Protein AF-A0A0S1XBX6-F1 (afdb_monomer_lite)

pLDDT: mean 92.02, std 10.15, range [41.22, 98.0]

Secondary structure (DSSP, 8-state):
-PPP--THHHHHHHHHHHHHHT--HHHHHHHHHHHHTT-PPP-S-HHHHHHHHHHHHTT-

Sequence (60 aa):
MITIEENRKYLRRAFELSVESGTAIYGALFIAQAQKLNATLVTCDKKQGRIAKKWFSNQT

Radius of gyration: 11.03 Å; chains: 1; bounding box: 29×31×22 Å

InterPro domains:
  IPR002716 PIN domain [PF01850] (7-54)
  IPR029060 PIN-like domain superfamily [SSF88723] (4-54)
  IPR044153 VapC3-like, PIN domain [cd09873] (2-54)
  IPR051619 Type II TA system ribonuclease PINc/VapC [PTHR35901] (2-54)

Structure (mmCIF, N/CA/C/O backbone):
data_AF-A0A0S1XBX6-F1
#
_entry.id   AF-A0A0S1XBX6-F1
#
loop_
_atom_site.group_PDB
_atom_site.id
_atom_site.type_symbol
_atom_site.label_atom_id
_atom_site.label_alt_id
_atom_site.label_comp_id
_atom_site.label_asym_id
_atom_site.label_entity_id
_atom_site.label_seq_id
_atom_site.pdbx_PDB_ins_code
_atom_site.Cartn_x
_atom_site.Cartn_y
_atom_site.Cartn_z
_atom_site.occupancy
_atom_site.B_iso_or_equiv
_atom_site.auth_seq_id
_atom_site.auth_comp_id
_atom_site.auth_asym_id
_atom_site.auth_atom_id
_atom_site.pdbx_PDB_model_num
ATOM 1 N N . MET A 1 1 ? 8.090 -18.758 -7.921 1.00 76.75 1 MET A N 1
ATOM 2 C CA . MET A 1 1 ? 8.954 -17.708 -8.504 1.00 76.75 1 MET A CA 1
ATOM 3 C C . MET A 1 1 ? 8.537 -16.379 -7.894 1.00 76.75 1 MET A C 1
ATOM 5 O O . MET A 1 1 ? 7.340 -16.141 -7.817 1.00 76.75 1 MET A O 1
ATOM 9 N N . ILE A 1 2 ? 9.478 -15.576 -7.394 1.00 86.06 2 ILE A N 1
ATOM 10 C CA . ILE A 1 2 ? 9.193 -14.245 -6.834 1.00 86.06 2 ILE A CA 1
ATOM 11 C C . ILE A 1 2 ? 9.511 -13.213 -7.915 1.00 86.06 2 ILE A C 1
ATOM 13 O O . ILE A 1 2 ? 10.612 -13.229 -8.462 1.00 86.06 2 ILE A O 1
ATOM 17 N N . THR A 1 3 ? 8.558 -12.333 -8.211 1.00 90.56 3 THR A N 1
ATOM 18 C CA . THR A 1 3 ? 8.738 -11.222 -9.152 1.00 90.56 3 THR A CA 1
ATOM 19 C C . THR A 1 3 ? 8.979 -9.942 -8.367 1.00 90.56 3 THR A C 1
ATOM 21 O O . THR A 1 3 ? 8.173 -9.584 -7.510 1.00 90.56 3 THR A O 1
ATOM 24 N N . ILE A 1 4 ? 10.077 -9.247 -8.661 1.00 92.50 4 ILE A N 1
ATOM 25 C CA . ILE A 1 4 ? 10.352 -7.917 -8.114 1.00 92.50 4 ILE A CA 1
ATOM 26 C C . ILE A 1 4 ? 9.935 -6.886 -9.159 1.00 92.50 4 ILE A C 1
ATOM 28 O O . ILE A 1 4 ? 10.346 -6.962 -10.315 1.00 92.50 4 ILE A O 1
ATOM 32 N N . GLU A 1 5 ? 9.112 -5.925 -8.750 1.00 92.31 5 GLU A N 1
ATOM 33 C CA . GLU A 1 5 ? 8.645 -4.846 -9.613 1.00 92.31 5 GLU A CA 1
ATOM 34 C C . GLU A 1 5 ? 9.244 -3.497 -9.225 1.00 92.31 5 GLU A C 1
ATOM 36 O O . GLU A 1 5 ? 9.500 -3.217 -8.056 1.00 92.3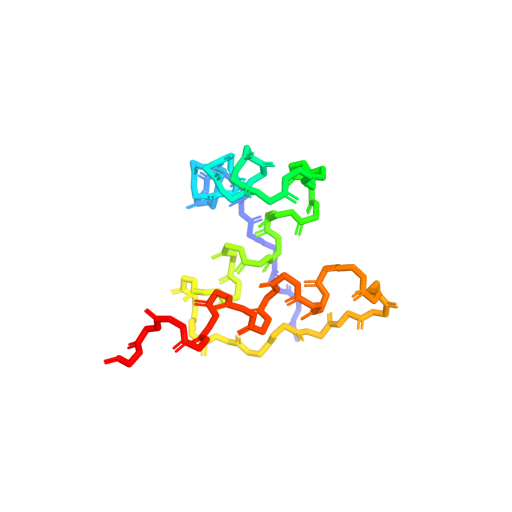1 5 GLU A O 1
ATOM 41 N N . GLU A 1 6 ? 9.413 -2.622 -10.214 1.00 95.50 6 GLU A N 1
ATOM 42 C CA . GLU A 1 6 ? 9.836 -1.251 -9.964 1.00 95.50 6 GLU A CA 1
ATOM 43 C C . GLU A 1 6 ? 8.741 -0.417 -9.289 1.00 95.50 6 GLU A C 1
ATOM 45 O O . GLU A 1 6 ? 7.640 -0.238 -9.817 1.00 95.50 6 GLU A O 1
ATOM 50 N N . ASN A 1 7 ? 9.103 0.225 -8.179 1.00 94.88 7 ASN A N 1
ATOM 51 C CA . ASN A 1 7 ? 8.215 1.110 -7.420 1.00 94.88 7 ASN A CA 1
ATOM 52 C C . ASN A 1 7 ? 7.691 2.301 -8.242 1.00 94.88 7 ASN A C 1
ATOM 54 O O . ASN A 1 7 ? 6.605 2.816 -7.967 1.00 94.88 7 ASN A O 1
ATOM 58 N N . ARG A 1 8 ? 8.440 2.742 -9.266 1.00 96.44 8 ARG A N 1
ATOM 59 C CA . ARG A 1 8 ? 8.098 3.906 -10.104 1.00 96.44 8 ARG A CA 1
ATOM 60 C C . ARG A 1 8 ? 6.708 3.800 -10.728 1.00 96.44 8 ARG A C 1
ATOM 62 O O . ARG A 1 8 ? 6.028 4.816 -10.840 1.00 96.44 8 ARG A O 1
ATOM 69 N N . LYS A 1 9 ? 6.259 2.582 -11.043 1.00 96.62 9 LYS A N 1
ATOM 70 C CA . LYS A 1 9 ? 4.926 2.302 -11.599 1.00 96.62 9 LYS A CA 1
ATOM 71 C C . LYS A 1 9 ? 3.779 2.741 -10.682 1.00 96.62 9 LYS A C 1
ATOM 73 O O . LYS A 1 9 ? 2.689 3.033 -11.166 1.00 96.62 9 LYS A O 1
ATOM 78 N N . TYR A 1 10 ? 4.025 2.790 -9.3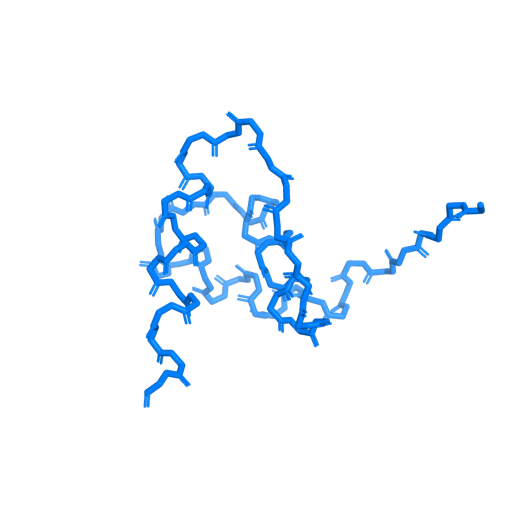73 1.00 97.31 10 TYR A N 1
ATOM 79 C CA . TYR A 1 10 ? 3.002 3.001 -8.347 1.00 97.31 10 TYR A CA 1
ATOM 80 C C . TYR A 1 10 ? 3.191 4.312 -7.572 1.00 97.31 10 TYR A C 1
ATOM 82 O O . TYR A 1 10 ? 2.264 4.766 -6.904 1.00 97.31 10 TYR A O 1
ATOM 90 N N . LEU A 1 11 ? 4.363 4.949 -7.683 1.00 97.25 11 LEU A N 1
ATOM 91 C CA . LEU A 1 11 ? 4.762 6.094 -6.859 1.00 97.25 11 LEU A CA 1
ATOM 92 C C . LEU A 1 11 ? 3.794 7.278 -6.917 1.00 97.25 11 LEU A C 1
ATOM 94 O O . LEU A 1 11 ? 3.497 7.854 -5.875 1.00 97.25 11 LEU A O 1
ATOM 98 N N . ARG A 1 12 ? 3.273 7.632 -8.099 1.00 97.81 12 ARG A N 1
ATOM 99 C CA . ARG A 1 12 ? 2.331 8.757 -8.220 1.00 97.81 12 ARG A CA 1
ATOM 100 C C . ARG A 1 12 ? 1.060 8.507 -7.410 1.00 97.81 12 ARG A C 1
ATOM 102 O O . ARG A 1 12 ? 0.693 9.327 -6.576 1.00 97.81 12 ARG A O 1
ATOM 109 N N . ARG A 1 13 ? 0.430 7.347 -7.610 1.00 96.62 13 ARG A N 1
ATOM 110 C CA . ARG A 1 13 ? -0.792 6.988 -6.884 1.00 96.62 13 ARG A CA 1
ATOM 111 C C . ARG A 1 13 ? -0.528 6.807 -5.388 1.00 96.62 13 ARG A C 1
ATOM 113 O O . ARG A 1 13 ? -1.347 7.201 -4.566 1.00 96.62 13 ARG A O 1
ATOM 120 N N . ALA A 1 14 ? 0.629 6.254 -5.030 1.00 97.50 14 ALA A N 1
ATOM 121 C CA . ALA A 1 14 ? 1.056 6.134 -3.641 1.00 97.50 14 ALA A CA 1
ATOM 122 C C . ALA A 1 14 ? 1.215 7.504 -2.970 1.00 97.50 14 ALA A C 1
ATOM 124 O O . ALA A 1 14 ? 0.817 7.672 -1.821 1.00 97.50 14 ALA A O 1
ATOM 125 N N . PHE A 1 15 ? 1.759 8.490 -3.684 1.00 98.00 15 PHE A N 1
ATOM 126 C CA . PHE A 1 15 ? 1.893 9.851 -3.182 1.00 98.00 15 PHE A CA 1
ATOM 127 C C . PHE A 1 15 ? 0.524 10.492 -2.917 1.00 98.00 15 PHE A C 1
ATOM 129 O O . PHE A 1 15 ? 0.295 10.965 -1.806 1.00 98.00 15 PHE A O 1
ATOM 136 N N . GLU A 1 16 ? -0.410 10.422 -3.868 1.00 97.12 16 GLU A N 1
ATOM 137 C CA . GLU A 1 16 ? -1.792 10.912 -3.697 1.00 97.12 16 GLU A CA 1
ATOM 138 C C . GLU A 1 16 ? -2.457 10.289 -2.458 1.00 97.12 16 GLU A C 1
ATOM 140 O O . GLU A 1 16 ? -2.883 11.000 -1.548 1.00 97.12 16 GLU A O 1
ATOM 145 N N . LEU A 1 17 ? -2.420 8.955 -2.355 1.00 95.75 17 LEU A N 1
ATOM 146 C CA . LEU A 1 17 ? -2.945 8.223 -1.201 1.00 95.75 17 LEU A CA 1
ATOM 147 C C . LEU A 1 17 ? -2.267 8.644 0.109 1.00 95.75 17 LEU A C 1
ATOM 149 O O . LEU A 1 17 ? -2.928 8.726 1.145 1.00 95.75 17 LEU A O 1
ATOM 153 N N . SER A 1 18 ? -0.953 8.888 0.089 1.00 96.94 18 SER A N 1
ATOM 154 C CA . SER A 1 18 ? -0.193 9.283 1.278 1.00 96.94 18 SER A CA 1
ATOM 155 C C . SER A 1 18 ? -0.648 10.631 1.831 1.00 96.94 18 SER A C 1
ATOM 157 O O . SER A 1 18 ? -0.846 10.749 3.042 1.00 96.94 18 SER A O 1
ATOM 159 N N . VAL A 1 19 ? -0.910 11.595 0.944 1.00 97.44 19 VAL A N 1
ATOM 160 C CA . VAL A 1 19 ? -1.398 12.933 1.293 1.00 97.44 19 VAL A CA 1
ATOM 161 C C . VAL A 1 19 ? -2.839 12.862 1.797 1.00 97.44 19 VAL A C 1
ATOM 163 O O . VAL A 1 19 ? -3.136 13.373 2.872 1.00 97.44 19 VAL A O 1
ATOM 166 N N . GLU A 1 20 ? -3.723 12.166 1.080 1.00 95.25 20 GLU A N 1
ATOM 167 C CA . GLU A 1 20 ? -5.152 12.085 1.418 1.00 95.25 20 GLU A CA 1
ATOM 168 C C . GLU A 1 20 ? -5.432 11.299 2.710 1.00 95.25 20 GLU A C 1
ATOM 170 O O . GLU A 1 20 ? -6.427 11.547 3.392 1.00 95.25 20 GLU A O 1
ATOM 175 N N . SER A 1 21 ? -4.584 10.321 3.050 1.00 93.94 21 SER A N 1
ATOM 176 C CA . SER A 1 21 ? -4.793 9.435 4.207 1.00 93.94 21 SER A CA 1
ATOM 177 C C . SER A 1 21 ? -3.833 9.662 5.378 1.00 93.94 21 SER A C 1
ATOM 179 O O . SER A 1 21 ? -3.958 8.982 6.401 1.00 93.94 21 SER A O 1
ATOM 181 N N . GLY A 1 22 ? -2.868 10.581 5.252 1.00 94.12 22 GLY A N 1
ATOM 182 C CA . GLY A 1 22 ? -1.854 10.829 6.282 1.00 94.12 22 GLY A CA 1
ATOM 183 C C . GLY A 1 22 ? -1.030 9.577 6.610 1.00 94.12 22 GLY A C 1
ATOM 184 O O . GLY A 1 22 ? -0.772 9.268 7.782 1.00 94.12 22 GLY A O 1
ATOM 185 N N . THR A 1 23 ? -0.684 8.786 5.592 1.00 94.00 23 THR A N 1
ATOM 186 C CA . THR A 1 23 ? 0.137 7.575 5.741 1.00 94.00 23 THR A CA 1
ATOM 187 C C . THR A 1 23 ? 1.513 7.762 5.120 1.00 94.00 23 THR A C 1
ATOM 189 O O . THR A 1 23 ? 1.697 8.596 4.242 1.00 94.00 23 THR A O 1
ATOM 192 N N . ALA A 1 24 ? 2.498 6.985 5.572 1.00 95.25 24 ALA A N 1
ATOM 193 C CA . ALA A 1 24 ? 3.828 7.022 4.977 1.00 95.25 24 ALA A CA 1
ATOM 194 C C . ALA A 1 24 ? 3.772 6.553 3.515 1.00 95.25 24 ALA A C 1
ATOM 196 O O . ALA A 1 24 ? 3.060 5.596 3.195 1.00 95.25 24 ALA A O 1
ATOM 197 N N . ILE A 1 25 ? 4.572 7.172 2.642 1.00 96.94 25 ILE A N 1
ATOM 198 C CA . ILE A 1 25 ? 4.577 6.854 1.206 1.00 96.94 25 ILE A CA 1
ATOM 199 C C . ILE A 1 25 ? 4.869 5.371 0.928 1.00 96.94 25 ILE A C 1
ATOM 201 O O . ILE A 1 25 ? 4.243 4.780 0.054 1.00 96.94 25 ILE A O 1
ATOM 205 N N . TYR A 1 26 ? 5.724 4.729 1.733 1.00 93.56 26 TYR A N 1
ATOM 206 C CA . TYR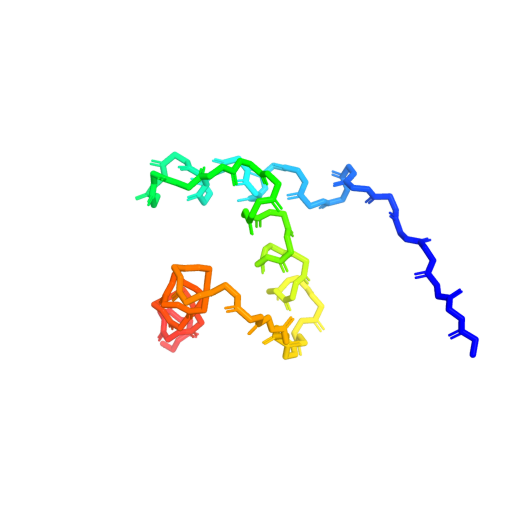 A 1 26 ? 5.988 3.289 1.642 1.00 93.56 26 TYR A CA 1
ATOM 207 C C . TYR A 1 26 ? 4.759 2.435 1.979 1.00 93.56 26 TYR A C 1
ATOM 209 O O . TYR A 1 26 ? 4.502 1.438 1.313 1.00 93.56 26 TYR A O 1
ATOM 217 N N . GLY A 1 27 ? 3.956 2.845 2.964 1.00 93.75 27 GLY A N 1
ATOM 218 C CA . GLY A 1 27 ? 2.695 2.174 3.283 1.00 93.75 27 GLY A CA 1
ATOM 219 C C . GLY A 1 27 ? 1.656 2.350 2.173 1.00 93.75 27 GLY A C 1
ATOM 220 O O . GLY A 1 27 ? 0.947 1.403 1.832 1.00 93.75 27 GLY A O 1
ATOM 221 N N . ALA A 1 28 ? 1.594 3.536 1.566 1.00 96.94 28 ALA A N 1
ATOM 222 C CA . ALA A 1 28 ? 0.710 3.805 0.434 1.00 96.94 28 ALA A CA 1
ATOM 223 C C . ALA A 1 28 ? 1.124 3.062 -0.848 1.00 96.94 28 ALA A C 1
ATOM 225 O O . ALA A 1 28 ? 0.263 2.722 -1.657 1.00 96.94 28 ALA A O 1
ATOM 226 N N . LEU A 1 29 ? 2.417 2.771 -1.024 1.00 97.44 29 LEU A N 1
ATOM 227 C CA . LEU A 1 29 ? 2.950 2.116 -2.219 1.00 97.44 29 LEU A CA 1
ATOM 228 C C . LEU A 1 29 ? 2.328 0.737 -2.461 1.00 97.44 29 LEU A C 1
ATOM 230 O O . LEU A 1 29 ? 1.872 0.457 -3.567 1.00 97.44 29 LEU A O 1
ATOM 234 N N . PHE A 1 30 ? 2.235 -0.092 -1.420 1.00 96.44 30 PHE A N 1
ATOM 235 C CA . PHE A 1 30 ? 1.631 -1.423 -1.530 1.00 96.44 30 PHE A CA 1
ATOM 236 C C . PHE A 1 30 ? 0.116 -1.368 -1.750 1.00 96.44 30 PHE A C 1
ATOM 238 O O . PHE A 1 30 ? -0.431 -2.209 -2.459 1.00 96.44 30 PHE A O 1
ATOM 245 N N . ILE A 1 31 ? -0.565 -0.356 -1.198 1.00 96.75 31 ILE A N 1
ATOM 246 C CA . ILE A 1 31 ? -1.991 -0.126 -1.471 1.00 96.75 31 ILE A CA 1
ATOM 247 C C . ILE A 1 31 ? -2.178 0.228 -2.952 1.00 96.75 31 ILE A C 1
ATOM 249 O O . ILE A 1 31 ? -3.017 -0.367 -3.622 1.00 96.75 31 ILE A O 1
ATOM 253 N N . ALA A 1 32 ? -1.365 1.150 -3.479 1.00 96.69 32 ALA A N 1
ATOM 254 C CA . ALA A 1 32 ? -1.401 1.552 -4.883 1.00 96.69 32 ALA A CA 1
ATOM 255 C C . ALA A 1 32 ? -1.079 0.387 -5.833 1.00 96.69 32 ALA A C 1
ATOM 257 O O . ALA A 1 32 ? -1.728 0.245 -6.870 1.00 96.69 32 ALA A O 1
ATOM 258 N N . GLN A 1 33 ? -0.112 -0.462 -5.475 1.00 96.50 33 GLN A N 1
ATOM 259 C CA . GLN A 1 33 ? 0.221 -1.662 -6.240 1.00 96.50 33 GLN A CA 1
ATOM 260 C C . GLN A 1 33 ? -0.946 -2.651 -6.271 1.00 96.50 33 GLN A C 1
ATOM 262 O O . GLN A 1 33 ? -1.369 -3.056 -7.353 1.00 96.50 33 G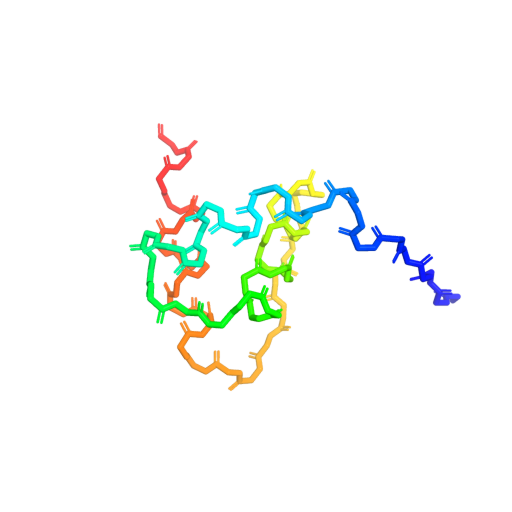LN A O 1
ATOM 267 N N . ALA A 1 34 ? -1.507 -2.994 -5.107 1.00 95.88 34 ALA A N 1
ATOM 268 C CA . ALA A 1 34 ? -2.657 -3.890 -5.018 1.00 95.88 34 ALA A CA 1
ATOM 269 C C . ALA A 1 34 ? -3.857 -3.350 -5.815 1.00 95.88 34 ALA A C 1
ATOM 271 O O . ALA A 1 34 ? -4.481 -4.097 -6.564 1.00 95.88 34 ALA A O 1
ATOM 272 N N . GLN A 1 35 ? -4.111 -2.037 -5.743 1.00 94.50 35 GLN A N 1
ATOM 273 C CA . GLN A 1 35 ? -5.148 -1.377 -6.536 1.00 94.50 35 GLN A CA 1
ATOM 274 C C . GLN A 1 35 ? -4.904 -1.534 -8.044 1.00 94.50 35 GLN A C 1
ATOM 276 O O . GLN A 1 35 ? -5.796 -1.939 -8.782 1.00 94.50 35 GLN A O 1
ATOM 281 N N . LYS A 1 36 ? -3.689 -1.220 -8.513 1.00 94.88 36 LYS A N 1
ATOM 282 C CA . LYS A 1 36 ? -3.345 -1.236 -9.9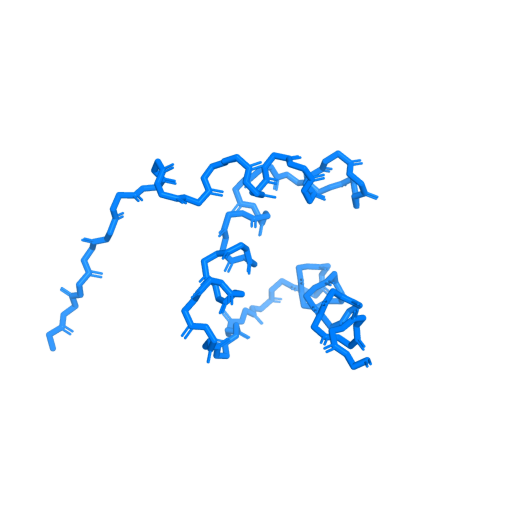42 1.00 94.88 36 LYS A CA 1
ATOM 283 C C . LYS A 1 36 ? -3.404 -2.640 -10.547 1.00 94.88 36 LYS A C 1
ATOM 285 O O . LYS A 1 36 ? -3.744 -2.770 -11.719 1.00 94.88 36 LYS A O 1
ATOM 290 N N . LEU A 1 37 ? -3.056 -3.656 -9.761 1.00 93.94 37 LEU A N 1
ATOM 291 C CA . LEU A 1 37 ? -3.050 -5.058 -10.177 1.00 93.94 37 LEU A CA 1
ATOM 292 C C . LEU A 1 37 ? -4.389 -5.770 -9.930 1.00 93.94 37 LEU A C 1
ATOM 294 O O . LEU A 1 37 ? -4.490 -6.958 -10.221 1.00 93.94 37 LEU A O 1
ATOM 298 N N . ASN A 1 38 ? -5.395 -5.073 -9.384 1.00 92.81 38 ASN A N 1
ATOM 299 C CA . ASN A 1 38 ? -6.646 -5.669 -8.905 1.00 92.81 38 ASN A CA 1
ATOM 300 C C . ASN A 1 38 ? -6.398 -6.897 -8.001 1.00 92.81 38 ASN A C 1
ATOM 302 O O . ASN A 1 38 ? -7.012 -7.953 -8.150 1.00 92.81 38 ASN A O 1
ATOM 306 N N . ALA A 1 39 ? -5.425 -6.768 -7.100 1.00 93.56 39 ALA A N 1
ATOM 307 C CA . ALA A 1 39 ? -4.943 -7.836 -6.239 1.00 93.56 39 ALA A CA 1
ATOM 308 C C . ALA A 1 39 ? -5.354 -7.606 -4.779 1.00 93.56 39 ALA A C 1
ATOM 310 O O . ALA A 1 39 ? -5.609 -6.485 -4.338 1.00 93.56 39 ALA A O 1
ATOM 311 N N . THR A 1 40 ? -5.366 -8.682 -3.992 1.00 94.25 40 THR A N 1
ATOM 312 C CA . THR A 1 40 ? -5.597 -8.588 -2.546 1.00 94.25 40 THR A CA 1
ATOM 313 C C . THR A 1 40 ? -4.346 -8.061 -1.844 1.00 94.25 40 THR A C 1
ATOM 315 O O . THR A 1 40 ? -3.264 -8.627 -1.987 1.00 94.25 40 THR A O 1
ATOM 318 N N . LEU A 1 41 ? -4.493 -7.008 -1.035 1.00 95.25 41 LEU A N 1
ATOM 319 C CA . LEU A 1 41 ? -3.433 -6.554 -0.134 1.00 95.25 41 LEU A CA 1
ATOM 320 C C . LEU A 1 41 ? -3.395 -7.436 1.121 1.00 95.25 41 LEU A C 1
ATOM 322 O O . LEU A 1 41 ? -4.337 -7.432 1.913 1.00 95.25 41 LEU A O 1
ATOM 326 N N . VAL A 1 42 ? -2.279 -8.131 1.337 1.00 95.44 42 VAL A N 1
ATOM 327 C CA . VAL A 1 42 ? -2.004 -8.873 2.575 1.00 95.44 42 VAL A CA 1
ATOM 328 C C . VAL A 1 42 ? -1.043 -8.055 3.432 1.00 95.44 42 VAL A C 1
ATOM 330 O O . VAL A 1 42 ? 0.046 -7.706 2.986 1.00 95.44 42 VAL A O 1
ATOM 333 N N . THR A 1 43 ? -1.445 -7.720 4.658 1.00 95.69 43 THR A N 1
ATOM 334 C CA . THR A 1 43 ? -0.625 -6.923 5.579 1.00 95.69 43 THR A CA 1
ATOM 335 C C . THR A 1 43 ? -0.997 -7.181 7.035 1.00 95.69 43 THR A C 1
ATOM 337 O O . THR A 1 43 ? -2.166 -7.399 7.358 1.00 95.69 43 THR A O 1
ATOM 340 N N . CYS A 1 44 ? -0.005 -7.110 7.923 1.00 96.94 44 CYS A N 1
ATOM 341 C CA . CYS A 1 44 ? -0.207 -7.106 9.374 1.00 96.94 44 CYS A CA 1
ATOM 342 C C . CYS A 1 44 ? -0.357 -5.679 9.941 1.00 96.94 44 CYS A C 1
ATOM 344 O O . CYS A 1 44 ? -0.711 -5.513 11.111 1.00 96.94 44 CYS A O 1
ATOM 346 N N . ASP A 1 45 ? -0.116 -4.640 9.132 1.00 96.00 45 ASP A N 1
ATOM 347 C CA . ASP A 1 45 ? -0.312 -3.246 9.529 1.00 96.00 45 ASP A CA 1
ATOM 348 C C . ASP A 1 45 ? -1.810 -2.897 9.512 1.00 96.00 45 ASP A C 1
ATOM 350 O O . ASP A 1 45 ? -2.451 -2.720 8.469 1.00 96.00 45 ASP A O 1
ATOM 354 N N . LYS A 1 46 ? -2.380 -2.752 10.713 1.00 95.56 46 LYS A N 1
ATOM 355 C CA . LYS A 1 46 ? -3.797 -2.419 10.907 1.00 95.56 46 LYS A CA 1
ATOM 356 C C . LYS A 1 46 ? -4.186 -1.067 10.299 1.00 95.56 46 LYS A C 1
ATOM 358 O O . LYS A 1 46 ? -5.341 -0.920 9.896 1.00 95.56 46 LYS A O 1
ATOM 363 N N . LYS A 1 47 ? -3.292 -0.070 10.267 1.00 93.44 47 LYS A N 1
ATOM 364 C CA . LYS A 1 47 ? -3.564 1.249 9.667 1.00 93.44 47 LYS A CA 1
ATOM 365 C C . LYS A 1 47 ? -3.622 1.113 8.148 1.00 93.44 47 LYS A C 1
ATOM 367 O O . LYS A 1 47 ? -4.595 1.563 7.545 1.00 93.44 47 LYS A O 1
ATOM 372 N N . GLN A 1 48 ? -2.649 0.426 7.551 1.00 95.38 48 GLN A N 1
ATOM 373 C CA . GLN A 1 48 ? -2.616 0.166 6.109 1.00 95.38 48 GLN A CA 1
ATOM 374 C C . GLN A 1 48 ? -3.865 -0.598 5.643 1.00 95.38 48 GLN A C 1
ATOM 376 O O . GLN A 1 48 ? -4.517 -0.184 4.685 1.00 95.38 48 GLN A O 1
ATOM 381 N N . GLY A 1 49 ? -4.263 -1.647 6.371 1.00 95.31 49 GLY A N 1
ATOM 382 C CA . GLY A 1 49 ? -5.465 -2.427 6.061 1.00 95.31 49 GLY A CA 1
ATOM 383 C C . GLY A 1 49 ? -6.766 -1.616 6.136 1.00 95.31 49 GLY A C 1
ATOM 384 O O . GLY A 1 49 ? -7.645 -1.781 5.292 1.00 95.31 49 GLY A O 1
ATOM 385 N N . ARG A 1 50 ? -6.900 -0.700 7.107 1.00 95.25 50 ARG A N 1
ATOM 386 C CA . ARG A 1 50 ? -8.067 0.203 7.190 1.00 95.25 50 ARG A CA 1
ATOM 387 C C . ARG A 1 50 ? -8.127 1.172 6.014 1.00 95.25 50 ARG A C 1
ATOM 389 O O . ARG A 1 50 ? -9.201 1.368 5.450 1.00 95.25 50 ARG A O 1
ATOM 396 N N . ILE A 1 51 ? -6.987 1.756 5.646 1.00 94.25 51 ILE A N 1
ATOM 397 C CA . ILE A 1 51 ? -6.890 2.668 4.503 1.00 94.25 51 ILE A CA 1
ATOM 398 C C . ILE A 1 51 ? -7.268 1.918 3.221 1.00 94.25 51 ILE A C 1
ATOM 400 O O . ILE A 1 51 ? -8.150 2.372 2.499 1.00 94.25 51 ILE A O 1
ATOM 404 N N . ALA A 1 52 ? -6.687 0.740 2.980 1.00 94.62 52 ALA A N 1
ATOM 405 C CA . ALA A 1 52 ? -6.985 -0.070 1.800 1.00 94.62 52 ALA A CA 1
ATOM 406 C C . ALA A 1 52 ? -8.482 -0.397 1.668 1.00 94.62 52 ALA A C 1
ATOM 408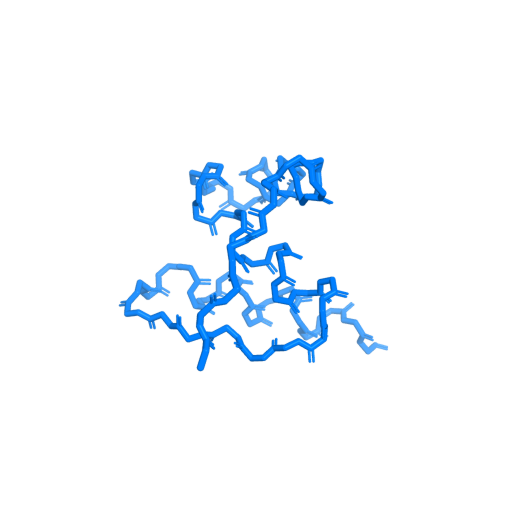 O O . ALA A 1 52 ? -9.051 -0.201 0.599 1.00 94.62 52 ALA A O 1
ATOM 409 N N . LYS A 1 53 ? -9.148 -0.798 2.763 1.00 93.69 53 LYS A N 1
ATOM 410 C CA . LYS A 1 53 ? -10.602 -1.049 2.768 1.00 93.69 53 LYS A CA 1
ATOM 411 C C . LYS A 1 53 ? -11.400 0.176 2.325 1.00 93.69 53 LYS A C 1
ATOM 413 O O . LYS A 1 53 ? -12.226 0.056 1.432 1.00 93.69 53 LYS A O 1
ATOM 418 N N . LYS A 1 54 ? -11.108 1.358 2.882 1.00 90.88 54 LYS A N 1
ATOM 419 C CA . LYS A 1 54 ? -11.779 2.612 2.494 1.00 90.88 54 LYS A CA 1
ATOM 420 C C . LYS A 1 54 ? -11.636 2.897 0.992 1.00 90.88 54 LYS A C 1
ATOM 422 O O . LYS A 1 54 ? -12.596 3.308 0.353 1.00 90.88 54 LYS A O 1
ATOM 427 N N . TRP A 1 55 ? -10.452 2.671 0.426 1.00 84.38 55 TRP A N 1
ATOM 428 C CA . TRP A 1 55 ? -10.159 2.992 -0.975 1.00 84.38 55 TRP A CA 1
ATOM 429 C C . TRP A 1 55 ? -10.638 1.946 -1.984 1.00 84.38 55 TRP A C 1
ATOM 431 O O . TRP A 1 55 ? -10.942 2.299 -3.123 1.00 84.38 55 TRP A O 1
ATOM 441 N N . PHE A 1 56 ? -10.717 0.676 -1.593 1.00 84.75 56 PHE A N 1
ATOM 442 C CA . PHE A 1 56 ? -11.282 -0.372 -2.445 1.00 84.75 56 PHE A CA 1
ATOM 443 C C . PHE A 1 56 ? -12.814 -0.322 -2.468 1.00 84.75 56 PHE A C 1
ATOM 445 O O . PHE A 1 56 ? -13.401 -0.598 -3.506 1.00 84.75 56 PHE A O 1
ATOM 452 N N . SER A 1 57 ? -13.461 0.107 -1.378 1.00 74.31 57 SER A N 1
ATOM 453 C CA . SER A 1 57 ? -14.919 0.298 -1.327 1.00 74.31 57 SER A CA 1
ATOM 454 C C . SER A 1 57 ? -15.431 1.481 -2.156 1.00 74.31 57 SER A C 1
ATOM 456 O O . SER A 1 57 ? -16.565 1.448 -2.604 1.00 74.31 57 SER A O 1
ATOM 458 N N . ASN A 1 58 ? -14.617 2.513 -2.386 1.00 61.19 58 ASN A N 1
ATOM 459 C CA . ASN A 1 58 ? -15.017 3.705 -3.152 1.00 61.19 58 ASN A CA 1
ATOM 460 C C . ASN A 1 58 ? -14.935 3.519 -4.686 1.00 61.19 58 ASN A C 1
ATOM 462 O O . ASN A 1 58 ? -14.970 4.505 -5.417 1.00 61.19 58 ASN A O 1
ATOM 466 N N . GLN A 1 59 ? -14.742 2.288 -5.174 1.00 56.78 59 GLN A N 1
ATOM 467 C CA . GLN A 1 59 ? -14.663 1.955 -6.607 1.00 56.78 59 GLN A CA 1
ATOM 468 C C . GLN A 1 59 ? -15.936 1.273 -7.153 1.00 56.78 59 GLN A C 1
ATOM 470 O O . GLN A 1 59 ? -15.937 0.842 -8.305 1.00 56.78 59 GLN A O 1
ATOM 475 N N . THR A 1 60 ? -17.001 1.190 -6.347 1.00 41.22 60 THR A N 1
ATOM 476 C CA . THR A 1 60 ? -18.395 0.945 -6.780 1.00 41.22 60 THR A CA 1
ATOM 477 C C . THR A 1 60 ? -19.138 2.257 -6.928 1.00 41.22 60 THR A C 1
ATOM 479 O O . THR A 1 60 ? -19.884 2.389 -7.919 1.00 41.22 60 THR A O 1
#

Organism: Thermococcus barophilus (NCBI:txid55802)

Foldseek 3Di:
DDDDDDLVVQQVVLVVLCVVLVHDSVLSSQLSVCVVVVHDDDDPPPSSVVSSVVVVVVPD